Protein AF-A0A942DSB5-F1 (afdb_monomer_lite)

Structure (mmCIF, N/CA/C/O backbone):
data_AF-A0A942DSB5-F1
#
_entry.id   AF-A0A942DSB5-F1
#
loop_
_atom_site.group_PDB
_atom_site.id
_atom_site.type_symbol
_atom_site.label_atom_id
_atom_site.label_alt_id
_atom_site.label_comp_id
_atom_site.label_asym_id
_atom_site.label_entity_id
_atom_site.label_seq_id
_atom_site.pdbx_PDB_ins_code
_atom_site.Cartn_x
_atom_site.Cartn_y
_atom_site.Cartn_z
_atom_site.occupancy
_atom_site.B_iso_or_equiv
_atom_site.auth_seq_id
_atom_site.auth_comp_id
_atom_site.auth_asym_id
_atom_site.auth_atom_id
_atom_site.pdbx_PDB_model_num
ATOM 1 N N . MET A 1 1 ? -64.934 22.626 21.346 1.00 33.94 1 MET A N 1
ATOM 2 C CA . MET A 1 1 ? -64.510 21.239 21.646 1.00 33.94 1 MET A CA 1
ATOM 3 C C . MET A 1 1 ? -63.264 20.928 20.817 1.00 33.94 1 MET A C 1
ATOM 5 O O . MET A 1 1 ? -63.340 21.169 19.627 1.00 33.94 1 MET A O 1
ATOM 9 N N . LYS A 1 2 ? -62.172 20.491 21.482 1.00 41.03 2 LYS A N 1
ATOM 10 C CA . LYS A 1 2 ? -61.072 19.556 21.094 1.00 41.03 2 LYS A CA 1
ATOM 11 C C . LYS A 1 2 ? -60.679 19.498 19.590 1.00 41.03 2 LYS A C 1
ATOM 13 O O . LYS A 1 2 ? -61.544 19.283 18.761 1.00 41.03 2 LYS A O 1
ATOM 18 N N . ILE A 1 3 ? -59.410 19.583 19.166 1.00 44.28 3 ILE A N 1
ATOM 19 C CA . ILE A 1 3 ? -58.252 18.736 19.535 1.00 44.28 3 ILE A CA 1
ATOM 20 C C . ILE A 1 3 ? -56.913 19.477 19.271 1.00 44.28 3 ILE A C 1
ATOM 22 O O . ILE A 1 3 ? -56.771 20.194 18.285 1.00 44.28 3 ILE A O 1
ATOM 26 N N . LEU A 1 4 ? -55.956 19.266 20.185 1.00 46.81 4 LEU A N 1
ATOM 27 C CA . LEU A 1 4 ? -54.524 19.605 20.150 1.00 46.81 4 LEU A CA 1
ATOM 28 C C . LEU A 1 4 ? -53.689 18.641 19.278 1.00 46.81 4 LEU A C 1
ATOM 30 O O . LEU A 1 4 ? -54.092 17.504 19.073 1.00 46.81 4 LEU A O 1
ATOM 34 N N . ALA A 1 5 ? -52.442 19.056 19.013 1.00 43.06 5 ALA A N 1
ATOM 35 C CA . ALA A 1 5 ? -51.278 18.266 18.569 1.00 43.06 5 ALA A CA 1
ATOM 36 C C . ALA A 1 5 ? -51.241 17.975 17.056 1.00 43.06 5 ALA A C 1
ATOM 38 O O . ALA A 1 5 ? -52.188 17.466 16.482 1.00 43.06 5 ALA A O 1
ATOM 39 N N . GLY A 1 6 ? -50.198 18.325 16.305 1.00 47.25 6 GLY A N 1
ATOM 40 C CA . GLY A 1 6 ? -48.782 18.333 16.651 1.00 47.25 6 GLY A CA 1
ATOM 41 C C . GLY A 1 6 ? -48.146 17.115 15.995 1.00 47.25 6 GLY A C 1
ATOM 42 O O . GLY A 1 6 ? -48.293 16.018 16.512 1.00 47.25 6 GLY A O 1
ATOM 43 N N . VAL A 1 7 ? -47.442 17.302 14.876 1.00 49.34 7 VAL A N 1
ATOM 44 C CA . VAL A 1 7 ? -46.466 16.322 14.385 1.00 49.34 7 VAL A CA 1
ATOM 45 C C . VAL A 1 7 ? -45.250 17.075 13.861 1.00 49.34 7 VAL A C 1
ATOM 47 O O . VAL A 1 7 ? -45.253 17.672 12.788 1.00 49.34 7 VAL A O 1
ATOM 50 N N . PHE A 1 8 ? -44.219 17.041 14.701 1.00 48.16 8 PHE A N 1
ATOM 51 C CA . PHE A 1 8 ? -42.807 17.162 14.372 1.00 48.16 8 PHE A CA 1
ATOM 52 C C . PHE A 1 8 ? -42.503 16.335 13.113 1.00 48.16 8 PHE A C 1
ATOM 54 O O . PHE A 1 8 ? -42.403 15.110 13.185 1.00 48.16 8 PHE A O 1
ATOM 61 N N . SER A 1 9 ? -42.346 16.977 11.956 1.00 42.53 9 SER A N 1
ATOM 62 C CA . SER A 1 9 ? -41.729 16.303 10.816 1.00 42.53 9 SER A CA 1
ATOM 63 C C . SER A 1 9 ? -40.224 16.403 11.003 1.00 42.53 9 SER A C 1
ATOM 65 O O . SER A 1 9 ? -39.596 17.409 10.677 1.00 42.53 9 SER A O 1
ATOM 67 N N . VAL A 1 10 ? -39.687 15.360 11.632 1.00 48.75 10 VAL A N 1
ATOM 68 C CA . VAL A 1 10 ? -38.265 15.072 11.791 1.00 48.75 10 VAL A CA 1
ATOM 69 C C . VAL A 1 10 ? -37.595 15.254 10.432 1.00 48.75 10 VAL A C 1
ATOM 71 O O . VAL A 1 10 ? -37.769 14.441 9.525 1.00 48.75 10 VAL A O 1
ATOM 74 N N . PHE A 1 11 ? -36.850 16.348 10.279 1.00 42.81 11 PHE A N 1
ATOM 75 C CA . PHE A 1 11 ? -35.910 16.499 9.181 1.00 42.81 11 PHE A CA 1
ATOM 76 C C . PHE A 1 11 ? -34.822 15.450 9.426 1.00 42.81 11 PHE A C 1
ATOM 78 O O . PHE A 1 11 ? -33.925 15.635 10.249 1.00 42.81 11 PHE A O 1
ATOM 85 N N . LEU A 1 12 ? -34.981 14.295 8.779 1.00 42.28 12 LEU A N 1
ATOM 86 C CA . LEU A 1 12 ? -33.967 13.261 8.648 1.00 42.28 12 LEU A CA 1
ATOM 87 C C . LEU A 1 12 ? -32.761 13.905 7.961 1.00 42.28 12 LEU A C 1
ATOM 89 O O . LEU A 1 12 ? -32.670 13.950 6.735 1.00 42.28 12 LEU A O 1
ATOM 93 N N . LEU A 1 13 ? -31.845 14.441 8.767 1.00 38.72 13 LEU A N 1
ATOM 94 C CA . LEU A 1 13 ? -30.475 14.686 8.354 1.00 38.72 13 LEU A CA 1
ATOM 95 C C . LEU A 1 13 ? -29.921 13.323 7.952 1.00 38.72 13 LEU A C 1
ATOM 97 O O . LEU A 1 13 ? -29.523 12.523 8.797 1.00 38.72 13 LEU A O 1
ATOM 101 N N . GLY A 1 14 ? -29.968 13.046 6.651 1.00 35.06 14 GLY A N 1
ATOM 102 C CA . GLY A 1 14 ? -29.214 11.977 6.032 1.00 35.06 14 GLY A CA 1
ATOM 103 C C . GLY A 1 14 ? -27.746 12.229 6.330 1.00 35.06 14 GLY A C 1
ATOM 104 O O . GLY A 1 14 ? -27.074 12.976 5.623 1.00 35.06 14 GLY A O 1
ATOM 105 N N . ILE A 1 15 ? -27.261 11.636 7.418 1.00 41.50 15 ILE A N 1
ATOM 106 C CA . ILE A 1 15 ? -25.840 11.481 7.659 1.00 41.50 15 ILE A CA 1
ATOM 107 C C . ILE A 1 15 ? -25.402 10.521 6.564 1.00 41.50 15 ILE A C 1
ATOM 109 O O . ILE A 1 15 ? -25.585 9.311 6.670 1.00 41.50 15 ILE A O 1
ATOM 113 N N . SER A 1 16 ? -24.890 11.068 5.467 1.00 36.72 16 SER A N 1
ATOM 114 C CA . SER A 1 16 ? -24.103 10.312 4.507 1.00 36.72 16 SER A CA 1
ATOM 115 C C . SER A 1 16 ? -22.908 9.769 5.281 1.00 36.72 16 SER A C 1
ATOM 117 O O . SER A 1 16 ? -21.892 10.456 5.422 1.00 36.72 16 SER A O 1
ATOM 119 N N . VAL A 1 17 ? -23.066 8.578 5.866 1.00 46.59 17 VAL A N 1
ATOM 120 C CA . VAL A 1 17 ? -22.002 7.837 6.536 1.00 46.59 17 VAL A CA 1
ATOM 121 C C . VAL A 1 17 ? -20.968 7.551 5.458 1.00 46.59 17 VAL A C 1
ATOM 123 O O . VAL A 1 17 ? -21.074 6.598 4.691 1.00 46.59 17 VAL A O 1
ATOM 126 N N . HIS A 1 18 ? -19.995 8.448 5.327 1.00 57.44 18 HIS A N 1
ATOM 127 C CA . HIS A 1 18 ? -18.823 8.196 4.517 1.00 57.44 18 HIS A CA 1
ATOM 128 C C . HIS A 1 18 ? -18.097 7.048 5.204 1.00 57.44 18 HIS A C 1
ATOM 130 O O . HIS A 1 18 ? -17.607 7.231 6.318 1.00 57.44 18 HIS A O 1
ATOM 136 N N . ALA A 1 19 ? -18.064 5.876 4.561 1.00 66.38 19 ALA A N 1
ATOM 137 C CA . ALA A 1 19 ? -17.335 4.723 5.073 1.00 66.38 19 ALA A CA 1
ATOM 138 C C . ALA A 1 19 ? -15.931 5.163 5.527 1.00 66.38 19 ALA A C 1
ATOM 140 O O . ALA A 1 19 ? -15.197 5.855 4.798 1.00 66.38 19 ALA A O 1
ATOM 141 N N . ALA A 1 20 ? -15.566 4.792 6.752 1.00 79.56 20 ALA A N 1
ATOM 142 C CA . ALA A 1 20 ? -14.280 5.140 7.326 1.00 79.56 20 ALA A CA 1
ATOM 143 C C . ALA A 1 20 ? -13.151 4.496 6.513 1.00 79.56 20 ALA A C 1
ATOM 145 O O . ALA A 1 20 ? -12.088 5.092 6.352 1.00 79.56 20 ALA A O 1
ATOM 146 N N . VAL A 1 21 ? -13.392 3.335 5.901 1.00 88.06 21 VAL A N 1
ATOM 147 C CA . VAL A 1 21 ? -12.408 2.674 5.034 1.00 88.06 21 VAL A CA 1
ATOM 148 C C . VAL A 1 21 ? -12.518 3.156 3.577 1.00 88.06 21 VAL A C 1
ATOM 150 O O . VAL A 1 21 ? -13.465 2.797 2.874 1.00 88.06 21 VAL A O 1
ATOM 153 N N . PRO A 1 22 ? -11.542 3.925 3.049 1.00 91.25 22 PRO A N 1
ATOM 154 C CA . PRO A 1 22 ? -11.586 4.421 1.677 1.00 91.25 22 PRO A CA 1
ATOM 155 C C . PRO A 1 22 ? -11.022 3.381 0.697 1.00 91.25 22 PRO A C 1
ATOM 157 O O . PRO A 1 22 ? -9.947 3.569 0.129 1.00 91.25 22 PRO A O 1
ATOM 160 N N . TYR A 1 23 ? -11.736 2.272 0.477 1.00 90.69 23 TYR A N 1
ATOM 161 C CA . TYR A 1 23 ? -11.232 1.136 -0.315 1.00 90.69 23 TYR A CA 1
ATOM 162 C C . TYR A 1 23 ? -10.713 1.507 -1.713 1.00 90.69 23 TYR A C 1
ATOM 164 O O . TYR A 1 23 ? -9.718 0.935 -2.152 1.00 90.69 23 TYR A O 1
ATOM 172 N N . GLY A 1 24 ? -11.338 2.472 -2.395 1.00 91.50 24 GLY A N 1
ATOM 173 C CA . GLY A 1 24 ? -10.859 2.959 -3.694 1.00 91.50 24 GLY A CA 1
ATOM 174 C C . GLY A 1 24 ? -9.490 3.645 -3.609 1.00 91.50 24 GLY A C 1
ATOM 175 O O . GLY A 1 24 ? -8.611 3.368 -4.421 1.00 91.50 24 GLY A O 1
ATOM 176 N N . GLN A 1 25 ? -9.277 4.478 -2.585 1.00 92.94 25 GLN A N 1
ATOM 177 C CA . GLN A 1 25 ? -7.994 5.146 -2.339 1.00 92.94 25 GLN A CA 1
ATOM 178 C C . GLN A 1 25 ? -6.918 4.138 -1.918 1.00 92.94 25 GLN A C 1
ATOM 180 O O . GLN A 1 25 ? -5.810 4.181 -2.449 1.00 92.94 25 GLN A O 1
ATOM 185 N N . LEU A 1 26 ? -7.255 3.194 -1.029 1.00 93.50 26 LEU A N 1
ATOM 186 C CA . LEU A 1 26 ? -6.345 2.116 -0.622 1.00 93.50 26 LEU A CA 1
ATOM 187 C C . LEU A 1 26 ? -5.912 1.274 -1.828 1.00 93.50 26 LEU A C 1
ATOM 189 O O . LEU A 1 26 ? -4.742 0.931 -1.963 1.00 93.50 26 LEU A O 1
ATOM 193 N N . GLU A 1 27 ? -6.838 0.966 -2.737 1.00 92.88 27 GLU A N 1
ATOM 194 C CA . GLU A 1 27 ? -6.530 0.222 -3.956 1.00 92.88 27 GLU A CA 1
ATOM 195 C C . GLU A 1 27 ? -5.654 1.018 -4.934 1.00 92.88 27 GLU A C 1
ATOM 197 O O . GLU A 1 27 ? -4.746 0.444 -5.539 1.00 92.88 27 GLU A O 1
ATOM 202 N N . GLY A 1 28 ? -5.897 2.323 -5.077 1.00 93.25 28 GLY A N 1
ATOM 203 C CA . GLY A 1 28 ? -5.058 3.215 -5.880 1.00 93.25 28 GLY A CA 1
ATOM 204 C C . GLY A 1 28 ? -3.622 3.274 -5.358 1.00 93.25 28 GLY A C 1
ATOM 205 O O . GLY A 1 28 ? -2.684 3.005 -6.109 1.00 93.25 28 GLY A O 1
ATOM 206 N N . LEU A 1 29 ? -3.459 3.514 -4.054 1.00 94.88 29 LEU A N 1
ATOM 207 C CA . LEU A 1 29 ? -2.153 3.523 -3.389 1.00 94.88 29 LEU A CA 1
ATOM 208 C C . LEU A 1 29 ? -1.473 2.152 -3.462 1.00 94.88 29 LEU A C 1
ATOM 210 O O . LEU A 1 29 ? -0.277 2.081 -3.707 1.00 94.88 29 LEU A O 1
ATOM 214 N N . ARG A 1 30 ? -2.224 1.046 -3.344 1.00 95.12 30 ARG A N 1
ATOM 215 C CA . ARG A 1 30 ? -1.669 -0.312 -3.485 1.00 95.12 30 ARG A CA 1
ATOM 216 C C . ARG A 1 30 ? -1.044 -0.506 -4.862 1.00 95.12 30 ARG A C 1
ATOM 218 O O . ARG A 1 30 ? 0.051 -1.055 -4.963 1.00 95.12 30 ARG A O 1
ATOM 225 N N . ARG A 1 31 ? -1.736 -0.079 -5.923 1.00 95.62 31 ARG A N 1
ATOM 226 C CA . ARG A 1 31 ? -1.212 -0.146 -7.296 1.00 95.62 31 ARG A CA 1
ATOM 227 C C . ARG A 1 31 ? 0.045 0.703 -7.431 1.00 95.62 31 ARG A C 1
ATOM 229 O O . ARG A 1 31 ? 1.027 0.199 -7.962 1.00 95.62 31 ARG A O 1
ATOM 236 N N . GLN A 1 32 ? 0.042 1.925 -6.897 1.00 95.12 32 GLN A N 1
ATOM 237 C CA . GLN A 1 32 ? 1.235 2.776 -6.866 1.00 95.12 32 GLN A CA 1
ATOM 238 C C . GLN A 1 32 ? 2.397 2.087 -6.142 1.00 95.12 32 GLN A C 1
ATOM 240 O O . GLN A 1 32 ? 3.470 1.974 -6.724 1.00 95.12 32 GLN A O 1
ATOM 245 N N . SER A 1 33 ? 2.178 1.516 -4.951 1.00 95.06 33 SER A N 1
ATOM 246 C CA . SER A 1 33 ? 3.210 0.762 -4.229 1.00 95.06 33 SER A CA 1
ATOM 247 C C . SER A 1 33 ? 3.777 -0.388 -5.055 1.00 95.06 33 SER A C 1
ATOM 249 O O . SER A 1 33 ? 4.991 -0.544 -5.112 1.00 95.06 33 SER A O 1
ATOM 251 N N . VAL A 1 34 ? 2.920 -1.181 -5.709 1.00 95.62 34 VAL A N 1
ATOM 252 C CA . VAL A 1 34 ? 3.365 -2.313 -6.536 1.00 95.62 34 VAL A CA 1
ATOM 253 C C . VAL A 1 34 ? 4.240 -1.835 -7.687 1.00 95.62 34 VAL A C 1
ATOM 255 O O . VAL A 1 34 ? 5.355 -2.327 -7.836 1.00 95.62 34 VAL A O 1
ATOM 258 N N . VAL A 1 35 ? 3.762 -0.884 -8.494 1.00 95.25 35 VAL A N 1
ATOM 259 C CA . VAL A 1 35 ? 4.506 -0.477 -9.693 1.00 95.25 35 VAL A CA 1
ATOM 260 C C . VAL A 1 35 ? 5.787 0.276 -9.319 1.00 95.25 35 VAL A C 1
ATOM 262 O O . VAL A 1 35 ? 6.830 0.008 -9.910 1.00 95.25 35 VAL A O 1
ATOM 265 N N . THR A 1 36 ? 5.754 1.131 -8.291 1.00 94.88 36 THR A N 1
ATOM 266 C CA . THR A 1 36 ? 6.949 1.813 -7.767 1.00 94.88 36 THR A CA 1
ATOM 267 C C . THR A 1 36 ? 7.985 0.823 -7.249 1.00 94.88 36 THR A C 1
ATOM 269 O O . THR A 1 36 ? 9.158 0.944 -7.588 1.00 94.88 36 THR A O 1
ATOM 272 N N . ARG A 1 37 ? 7.576 -0.183 -6.466 1.00 94.62 37 ARG A N 1
ATOM 273 C CA . ARG A 1 37 ? 8.510 -1.192 -5.951 1.00 94.62 37 ARG A CA 1
ATOM 274 C C . ARG A 1 37 ? 9.148 -2.006 -7.062 1.00 94.62 37 ARG A C 1
ATOM 276 O O . ARG A 1 37 ? 10.358 -2.177 -7.043 1.00 94.62 37 ARG A O 1
ATOM 283 N N . VAL A 1 38 ? 8.386 -2.432 -8.073 1.00 94.81 38 VAL A N 1
ATOM 284 C CA . VAL A 1 38 ? 9.001 -3.121 -9.219 1.00 94.81 38 VAL A CA 1
ATOM 285 C C . VAL A 1 38 ? 9.939 -2.194 -9.989 1.00 94.81 38 VAL A C 1
ATOM 287 O O . VAL A 1 38 ? 11.011 -2.640 -10.377 1.00 94.81 38 VAL A O 1
ATOM 290 N N . ALA A 1 39 ? 9.596 -0.915 -10.160 1.00 93.75 39 ALA A N 1
ATOM 291 C CA . ALA A 1 39 ? 10.472 0.033 -10.845 1.00 93.75 39 ALA A CA 1
ATOM 292 C C . ALA A 1 39 ? 11.804 0.276 -10.115 1.00 93.75 39 ALA A C 1
ATOM 294 O O . ALA A 1 39 ? 12.831 0.426 -10.771 1.00 93.75 39 ALA A O 1
ATOM 295 N N . LEU A 1 40 ? 11.793 0.284 -8.780 1.00 92.44 40 LEU A N 1
ATOM 296 C CA . LEU A 1 40 ? 12.996 0.448 -7.958 1.00 92.44 40 LEU A CA 1
ATOM 297 C C . LEU A 1 40 ? 13.808 -0.850 -7.846 1.00 92.44 40 LEU A C 1
ATOM 299 O O . LEU A 1 40 ? 15.027 -0.827 -7.992 1.00 92.44 40 LEU A O 1
ATOM 303 N N . ASP A 1 41 ? 13.140 -1.980 -7.607 1.00 92.19 41 ASP A N 1
ATOM 304 C CA . ASP A 1 41 ? 13.800 -3.258 -7.323 1.00 92.19 41 ASP A CA 1
ATOM 305 C C . ASP A 1 41 ? 14.202 -4.007 -8.611 1.00 92.19 41 ASP A C 1
ATOM 307 O O . ASP A 1 41 ? 15.109 -4.835 -8.593 1.00 92.19 41 ASP A O 1
ATOM 311 N N . ASN A 1 42 ? 13.507 -3.760 -9.731 1.00 91.00 42 ASN A N 1
ATOM 312 C CA . ASN A 1 42 ? 13.703 -4.431 -11.023 1.00 91.00 42 ASN A CA 1
ATOM 313 C C . ASN A 1 42 ? 13.482 -3.466 -12.217 1.00 91.00 42 ASN A C 1
ATOM 315 O O . ASN A 1 42 ? 12.574 -3.688 -13.024 1.00 91.00 42 ASN A O 1
ATOM 319 N N . PRO A 1 43 ? 14.307 -2.415 -12.386 1.00 88.88 43 PRO A N 1
ATOM 320 C CA . PRO A 1 43 ? 14.116 -1.405 -13.438 1.00 88.88 43 PRO A CA 1
ATOM 321 C C . PRO A 1 43 ? 14.161 -1.965 -14.872 1.00 88.88 43 PRO A C 1
ATOM 323 O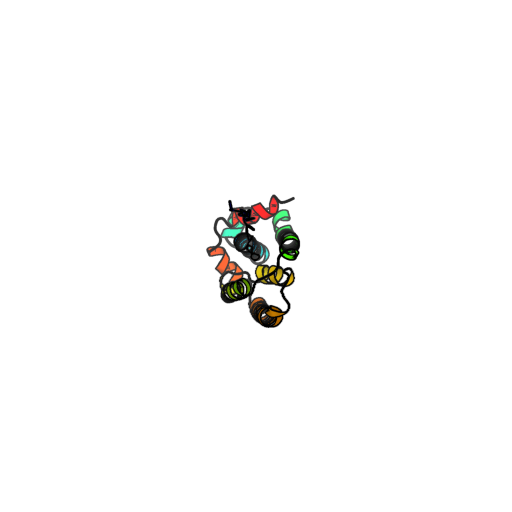 O . PRO A 1 43 ? 13.563 -1.394 -15.781 1.00 88.88 43 PRO A O 1
ATOM 326 N N . GLU A 1 44 ? 14.820 -3.110 -15.079 1.00 89.75 44 GLU A N 1
ATOM 327 C CA . GLU A 1 44 ? 14.899 -3.795 -16.378 1.00 89.75 44 GLU A CA 1
ATOM 328 C C . GLU A 1 44 ? 13.676 -4.673 -16.703 1.00 89.75 44 GLU A C 1
ATOM 330 O O . GLU A 1 44 ? 13.630 -5.294 -17.768 1.00 89.75 44 GLU A O 1
ATOM 335 N N . ASP A 1 45 ? 12.680 -4.756 -15.813 1.00 93.19 45 ASP A N 1
ATOM 336 C CA . ASP A 1 45 ? 11.427 -5.452 -16.113 1.00 93.19 45 ASP A CA 1
ATOM 337 C C . ASP A 1 45 ? 10.782 -4.856 -17.375 1.00 93.19 45 ASP A C 1
ATOM 339 O O . ASP A 1 45 ? 10.607 -3.643 -17.480 1.00 93.19 45 ASP A O 1
ATOM 343 N N . ALA A 1 46 ? 10.424 -5.702 -18.346 1.00 92.56 46 ALA A N 1
ATOM 344 C CA . ALA A 1 46 ? 9.972 -5.256 -19.665 1.00 92.56 46 ALA A CA 1
ATOM 345 C C . ALA A 1 46 ? 8.765 -4.303 -19.596 1.00 92.56 46 ALA A C 1
ATOM 347 O O . ALA A 1 46 ? 8.678 -3.354 -20.379 1.00 92.56 46 ALA A O 1
ATOM 348 N N . MET A 1 47 ? 7.858 -4.523 -18.639 1.00 92.56 47 MET A N 1
ATOM 349 C CA . MET A 1 47 ? 6.683 -3.680 -18.453 1.00 92.56 47 MET A CA 1
ATOM 350 C C . MET A 1 47 ? 7.074 -2.301 -17.913 1.00 92.56 47 MET A C 1
ATOM 352 O O . MET A 1 47 ? 6.581 -1.296 -18.419 1.00 92.56 47 MET A O 1
ATOM 356 N N . ILE A 1 48 ? 8.006 -2.234 -16.958 1.00 93.62 48 ILE A N 1
ATOM 357 C CA . ILE A 1 48 ? 8.529 -0.970 -16.414 1.00 93.62 48 ILE A CA 1
ATOM 358 C C . ILE A 1 48 ? 9.373 -0.230 -17.452 1.00 93.62 48 ILE A C 1
ATOM 360 O O . ILE A 1 48 ? 9.166 0.960 -17.686 1.00 93.62 48 ILE A O 1
ATOM 364 N N . LYS A 1 49 ? 10.285 -0.937 -18.121 1.00 91.50 49 LYS A N 1
ATOM 365 C CA . LYS A 1 49 ? 11.169 -0.376 -19.145 1.00 91.50 49 LYS A CA 1
ATOM 366 C C . LYS A 1 49 ? 10.377 0.258 -20.288 1.00 91.50 49 LYS A C 1
ATOM 368 O O . LYS A 1 49 ? 10.737 1.333 -20.764 1.00 91.50 49 LYS A O 1
ATOM 373 N N . SER A 1 50 ? 9.246 -0.348 -20.668 1.00 92.50 50 SER A N 1
ATOM 374 C CA . SER A 1 50 ? 8.335 0.204 -21.681 1.00 92.50 50 SER A CA 1
ATOM 375 C C . SER A 1 50 ? 7.710 1.553 -21.296 1.00 92.50 50 SER A C 1
ATOM 377 O O . SER A 1 50 ? 7.271 2.298 -22.171 1.00 92.50 50 SER A O 1
ATOM 379 N N . CYS A 1 51 ? 7.703 1.911 -20.007 1.00 91.75 51 CYS A N 1
ATOM 380 C CA . CYS A 1 51 ? 7.164 3.184 -19.540 1.00 91.75 51 CYS A CA 1
ATOM 381 C C . CYS A 1 51 ? 8.071 4.383 -19.852 1.00 91.75 51 CYS A C 1
ATOM 383 O O . CYS A 1 51 ? 7.594 5.519 -19.763 1.00 91.75 51 CYS A O 1
ATOM 385 N N . GLY A 1 52 ? 9.339 4.148 -20.222 1.00 89.12 52 GLY A N 1
ATOM 386 C CA . GLY A 1 52 ? 10.272 5.192 -20.656 1.00 89.12 52 GLY A CA 1
ATOM 387 C C . GLY A 1 52 ? 10.530 6.264 -19.597 1.00 89.12 52 GLY A C 1
ATOM 388 O O . GLY A 1 52 ? 10.622 7.445 -19.933 1.00 89.12 52 GLY A O 1
ATOM 389 N N . LEU A 1 53 ? 10.578 5.876 -18.318 1.00 85.50 53 LEU A N 1
ATOM 390 C CA . LEU A 1 53 ? 10.843 6.812 -17.228 1.00 85.50 53 LEU A CA 1
ATOM 391 C C . LEU A 1 53 ? 12.263 7.365 -17.326 1.00 85.50 53 LEU A C 1
ATOM 393 O O . LEU A 1 53 ? 13.214 6.638 -17.613 1.00 85.50 53 LEU A O 1
ATOM 397 N N . LYS A 1 54 ? 12.407 8.660 -17.050 1.00 85.81 54 LYS A N 1
ATOM 398 C CA . LYS A 1 54 ? 13.723 9.283 -16.963 1.00 85.81 54 LYS A CA 1
ATOM 399 C C . LYS A 1 54 ? 14.443 8.847 -15.668 1.00 85.81 54 LYS A C 1
ATOM 401 O O . LYS A 1 54 ? 13.774 8.496 -14.686 1.00 85.81 54 LYS A O 1
ATOM 406 N N . PRO A 1 55 ? 15.789 8.858 -15.634 1.00 84.12 55 PRO A N 1
ATOM 407 C CA . PRO A 1 55 ? 16.549 8.448 -14.449 1.00 84.12 55 PRO A CA 1
ATOM 408 C C . PRO A 1 55 ? 16.239 9.268 -13.188 1.00 84.12 55 PRO A C 1
ATOM 410 O O . PRO A 1 55 ? 16.106 8.703 -12.105 1.00 84.12 55 PRO A O 1
ATOM 413 N N . ASP A 1 56 ? 16.068 10.581 -13.334 1.00 83.56 56 ASP A N 1
ATOM 414 C CA . ASP A 1 56 ? 15.682 11.510 -12.265 1.00 83.56 56 ASP A CA 1
ATOM 415 C C . ASP A 1 56 ? 14.299 11.180 -11.691 1.00 83.56 56 ASP A C 1
ATOM 417 O O . ASP A 1 56 ? 14.142 11.085 -10.474 1.00 83.56 56 ASP A O 1
ATOM 421 N N . VAL A 1 57 ? 13.319 10.894 -12.555 1.00 84.31 57 VAL A N 1
ATOM 422 C CA . VAL A 1 57 ? 11.977 10.463 -12.128 1.00 84.31 57 VAL A CA 1
ATOM 423 C C . VAL A 1 57 ? 12.057 9.156 -11.342 1.00 84.31 57 VAL A C 1
ATOM 425 O O . VAL A 1 57 ? 11.467 9.045 -10.269 1.00 84.31 57 VAL A O 1
ATOM 428 N N . THR A 1 58 ? 12.827 8.184 -11.842 1.00 85.62 58 THR A N 1
ATOM 429 C CA . THR A 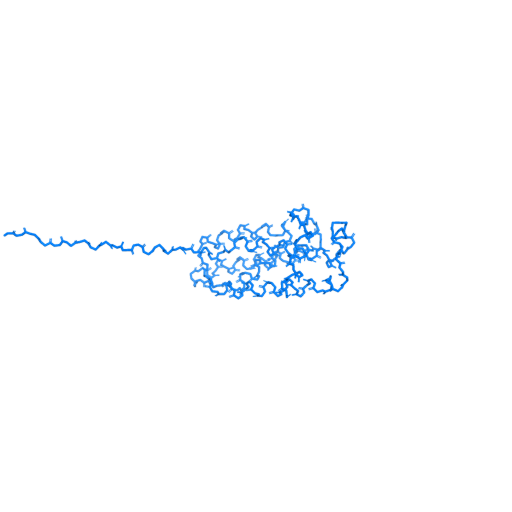1 58 ? 12.992 6.866 -11.207 1.00 85.62 58 THR A CA 1
ATOM 430 C C . THR A 1 58 ? 13.587 6.988 -9.803 1.00 85.62 58 THR A C 1
ATOM 432 O O . THR A 1 58 ? 13.082 6.365 -8.868 1.00 85.62 58 THR A O 1
ATOM 435 N N . ALA A 1 59 ? 14.594 7.851 -9.628 1.00 86.62 59 ALA A N 1
ATOM 436 C CA . ALA A 1 59 ? 15.218 8.116 -8.332 1.00 86.62 59 ALA A CA 1
ATOM 437 C C . ALA A 1 59 ? 14.248 8.731 -7.302 1.00 86.62 59 ALA A C 1
ATOM 439 O O . ALA A 1 59 ? 14.428 8.545 -6.099 1.00 86.62 59 ALA A O 1
ATOM 440 N N . MET A 1 60 ? 13.201 9.429 -7.757 1.00 90.12 60 MET A N 1
ATOM 441 C CA . MET A 1 60 ? 12.210 10.083 -6.894 1.00 90.12 60 MET A CA 1
ATOM 442 C C . MET A 1 60 ? 10.949 9.248 -6.632 1.00 90.12 60 MET A C 1
ATOM 444 O O . MET A 1 60 ? 10.123 9.644 -5.811 1.00 90.12 60 MET A O 1
ATOM 448 N N . LEU A 1 61 ? 10.756 8.099 -7.290 1.00 91.31 61 LEU A N 1
ATOM 449 C CA . LEU A 1 61 ? 9.511 7.326 -7.150 1.00 91.31 61 LEU A CA 1
ATOM 450 C C . LEU A 1 61 ? 9.233 6.899 -5.702 1.00 91.31 61 LEU A C 1
ATOM 452 O O . LEU A 1 61 ? 8.080 6.909 -5.270 1.00 91.31 61 LEU A O 1
ATOM 456 N N . GLY A 1 62 ? 10.280 6.533 -4.955 1.00 92.06 62 GLY A N 1
ATOM 457 C CA . GLY A 1 62 ? 10.160 6.124 -3.555 1.00 92.06 62 GLY A CA 1
ATOM 458 C C . GLY A 1 62 ? 9.667 7.256 -2.654 1.00 92.06 62 GLY A C 1
ATOM 459 O O . GLY A 1 62 ? 8.718 7.061 -1.898 1.00 92.06 62 GLY A O 1
ATOM 460 N N . SER A 1 63 ? 10.252 8.452 -2.776 1.00 93.38 63 SER A N 1
ATOM 461 C CA . SER A 1 63 ? 9.828 9.615 -1.988 1.00 93.38 63 SER A CA 1
ATOM 462 C C . SER A 1 63 ? 8.436 10.097 -2.390 1.00 93.38 63 SER A C 1
ATOM 464 O O . SER A 1 63 ? 7.619 10.361 -1.516 1.00 93.38 63 SER A O 1
ATOM 466 N N . LYS A 1 64 ? 8.121 10.122 -3.692 1.00 92.31 64 LYS A N 1
ATOM 467 C CA . LYS A 1 64 ? 6.784 10.477 -4.200 1.00 92.31 64 LYS A CA 1
ATOM 468 C C . LYS A 1 64 ? 5.697 9.526 -3.683 1.00 92.31 64 LYS A C 1
ATOM 470 O O . LYS A 1 64 ? 4.605 9.969 -3.332 1.00 92.31 64 LYS A O 1
ATOM 475 N N . LEU A 1 65 ? 5.991 8.224 -3.602 1.00 93.94 65 LEU A N 1
ATOM 476 C CA . LEU A 1 65 ? 5.079 7.249 -3.001 1.00 93.94 65 LEU A CA 1
ATOM 477 C C . LEU A 1 65 ? 4.871 7.512 -1.504 1.00 93.94 65 LEU A C 1
ATOM 479 O O . LEU A 1 65 ? 3.729 7.474 -1.050 1.00 93.94 65 LEU A O 1
ATOM 483 N N . GLU A 1 66 ? 5.941 7.781 -0.750 1.00 93.69 66 GLU A N 1
ATOM 484 C CA . GLU A 1 66 ? 5.823 8.070 0.685 1.00 93.69 66 GLU A CA 1
ATOM 485 C C . GLU A 1 66 ? 5.011 9.347 0.932 1.00 93.69 66 GLU A C 1
ATOM 487 O O . GLU A 1 66 ? 4.084 9.324 1.736 1.00 93.69 66 GLU A O 1
ATOM 492 N N . SER A 1 67 ? 5.247 10.416 0.162 1.00 93.19 67 SER A N 1
ATOM 493 C CA . SER A 1 67 ? 4.446 11.645 0.241 1.00 93.19 67 SER A CA 1
ATOM 494 C C . SER A 1 67 ? 2.960 11.384 -0.022 1.00 93.19 67 SER A C 1
ATOM 496 O O . SER A 1 67 ? 2.110 11.843 0.737 1.00 93.19 67 SER A O 1
ATOM 498 N N . ALA A 1 68 ? 2.622 10.573 -1.031 1.00 92.50 68 ALA A N 1
ATOM 499 C CA . ALA A 1 68 ? 1.231 10.206 -1.301 1.00 92.50 68 ALA A CA 1
ATOM 500 C C . ALA A 1 68 ? 0.597 9.380 -0.161 1.00 92.50 68 ALA A C 1
ATOM 502 O O . ALA A 1 68 ? -0.604 9.506 0.103 1.00 92.50 68 ALA A O 1
ATOM 503 N N . LEU A 1 69 ? 1.381 8.528 0.511 1.00 94.50 69 LEU A N 1
ATOM 504 C CA . LEU A 1 69 ? 0.939 7.770 1.684 1.00 94.50 69 LEU A CA 1
ATOM 505 C C . LEU A 1 69 ? 0.740 8.676 2.905 1.00 94.50 69 LEU A C 1
ATOM 507 O O . LEU A 1 69 ? -0.237 8.488 3.631 1.00 94.50 69 LEU A O 1
ATOM 511 N N . ASP A 1 70 ? 1.619 9.653 3.120 1.00 94.81 70 ASP A N 1
ATOM 512 C CA . ASP A 1 70 ? 1.517 10.642 4.199 1.00 94.81 70 ASP A CA 1
ATOM 513 C C . ASP A 1 70 ? 0.306 11.562 4.020 1.00 94.81 70 ASP A C 1
ATOM 515 O O . ASP A 1 70 ? -0.495 11.728 4.942 1.00 94.81 70 ASP A O 1
ATOM 519 N N . GLU A 1 71 ? 0.094 12.088 2.814 1.00 93.69 71 GLU A N 1
ATOM 520 C CA . GLU A 1 71 ? -1.090 12.891 2.490 1.00 93.69 71 GLU A CA 1
ATOM 521 C C . GLU A 1 71 ? -2.391 12.120 2.743 1.00 93.69 71 GLU A C 1
ATOM 523 O O . GLU A 1 71 ? -3.365 12.660 3.279 1.00 93.69 71 GLU A O 1
ATOM 528 N N . ALA A 1 72 ? -2.418 10.837 2.372 1.00 94.06 72 ALA A N 1
ATOM 529 C CA . ALA A 1 72 ? -3.568 9.981 2.623 1.00 94.06 72 ALA A CA 1
ATOM 530 C C . ALA A 1 72 ? -3.743 9.695 4.124 1.00 94.06 72 ALA A C 1
ATOM 532 O O . ALA A 1 72 ? -4.867 9.761 4.631 1.00 94.06 72 ALA A O 1
ATOM 533 N N . ALA A 1 73 ? -2.649 9.458 4.853 1.00 94.56 73 ALA A N 1
ATOM 534 C CA . ALA A 1 73 ? -2.652 9.263 6.301 1.00 94.56 73 ALA A CA 1
ATOM 535 C C . ALA A 1 73 ? -3.279 10.451 7.046 1.00 94.56 73 ALA A C 1
ATOM 537 O O . ALA A 1 73 ? -4.126 10.244 7.920 1.00 94.56 73 ALA A O 1
ATOM 538 N N . GLU A 1 74 ? -2.966 11.690 6.654 1.00 94.94 74 GLU A N 1
ATOM 539 C CA . GLU A 1 74 ? -3.580 12.888 7.249 1.00 94.94 74 GLU A CA 1
ATOM 540 C C . GLU A 1 74 ? -5.104 12.938 7.059 1.00 94.94 74 GLU A C 1
ATOM 542 O O . GLU A 1 74 ? -5.848 13.403 7.931 1.00 94.94 74 GLU A O 1
ATOM 547 N N . GLN A 1 75 ? -5.608 12.410 5.941 1.00 92.44 75 GLN A N 1
ATOM 548 C CA . GLN A 1 75 ? -7.049 12.281 5.716 1.00 92.44 75 GLN A CA 1
ATOM 549 C C . GLN A 1 75 ? -7.655 11.159 6.570 1.00 92.44 75 GLN A C 1
ATOM 551 O O . GLN A 1 75 ? -8.767 11.302 7.084 1.00 92.44 75 GLN A O 1
ATOM 556 N N . TRP A 1 76 ? -6.938 10.048 6.749 1.00 94.56 76 TRP A N 1
ATOM 557 C CA . TRP A 1 76 ? -7.406 8.883 7.508 1.00 94.56 76 TRP A CA 1
ATOM 558 C C . TRP A 1 76 ? -7.447 9.115 9.017 1.00 94.56 76 TRP A C 1
ATOM 560 O O . TRP A 1 76 ? -8.343 8.589 9.673 1.00 94.56 76 TRP A O 1
ATOM 570 N N . ARG A 1 77 ? -6.581 9.981 9.559 1.00 94.31 77 ARG A N 1
ATOM 571 C CA . ARG A 1 77 ? -6.604 10.406 10.977 1.00 94.31 77 ARG A CA 1
ATOM 572 C C . ARG A 1 77 ? -7.927 11.006 11.434 1.00 94.31 77 ARG A C 1
ATOM 574 O O . ARG A 1 77 ? -8.238 11.026 12.625 1.00 94.31 77 ARG A O 1
ATOM 581 N N . LYS A 1 78 ? -8.729 11.497 10.492 1.00 91.06 78 LYS A N 1
ATOM 582 C CA . LYS A 1 78 ? -10.054 12.071 10.758 1.00 91.06 78 LYS A CA 1
ATOM 583 C C . LYS A 1 78 ? -11.152 11.009 10.850 1.00 91.06 78 LYS A C 1
ATOM 585 O O . LYS A 1 78 ? -12.276 11.341 11.210 1.00 91.06 78 LYS A O 1
ATOM 590 N N . LYS A 1 79 ? -10.845 9.752 10.527 1.00 91.12 79 LYS A N 1
ATOM 591 C CA . LYS A 1 79 ? -11.808 8.656 10.428 1.00 91.12 79 LYS A CA 1
ATOM 592 C C . LYS A 1 79 ? -11.741 7.753 11.657 1.00 91.12 79 LYS A C 1
ATOM 594 O O . LYS A 1 79 ? -10.689 7.630 12.280 1.00 91.12 79 LYS A O 1
ATOM 599 N N . SER A 1 80 ? -12.866 7.130 11.995 1.00 92.31 80 SER A N 1
ATOM 600 C CA . SER A 1 80 ? -12.978 6.162 13.087 1.00 92.31 80 SER A CA 1
ATOM 601 C C . SER A 1 80 ? -13.576 4.875 12.553 1.00 92.31 80 SER A C 1
ATOM 603 O O . SER A 1 80 ? -14.606 4.935 11.889 1.00 92.31 80 SER A O 1
ATOM 605 N N . LEU A 1 81 ? -12.946 3.740 12.841 1.00 91.12 81 LEU A N 1
ATOM 606 C CA . LEU A 1 81 ? -13.450 2.440 12.405 1.00 91.12 81 LEU A CA 1
ATOM 607 C C . LEU A 1 81 ? -14.639 1.972 13.246 1.00 91.12 81 LEU A C 1
ATOM 609 O O . LEU A 1 81 ? -14.684 2.187 14.458 1.00 91.12 81 LEU A O 1
ATOM 613 N N . THR A 1 82 ? -15.561 1.282 12.585 1.00 89.62 82 THR A N 1
ATOM 614 C CA . THR A 1 82 ? -16.613 0.458 13.195 1.00 89.62 82 THR A CA 1
ATOM 615 C C . THR A 1 82 ? -16.191 -1.015 13.247 1.00 89.62 82 THR A C 1
ATOM 617 O O . THR A 1 82 ? -15.305 -1.439 12.500 1.00 89.62 82 THR A O 1
ATOM 620 N N . SER A 1 83 ? -16.842 -1.832 14.079 1.00 88.06 83 SER A N 1
ATOM 621 C CA . SER A 1 83 ? -16.549 -3.273 14.179 1.00 88.06 83 SER A CA 1
ATOM 622 C C . SER A 1 83 ? -16.734 -3.996 12.830 1.00 88.06 83 SER A C 1
ATOM 624 O O . SER A 1 83 ? -15.917 -4.833 12.446 1.00 88.06 83 SER A O 1
ATOM 626 N N . GLU A 1 84 ? -17.761 -3.632 12.049 1.00 89.25 84 GLU A N 1
ATOM 627 C CA . G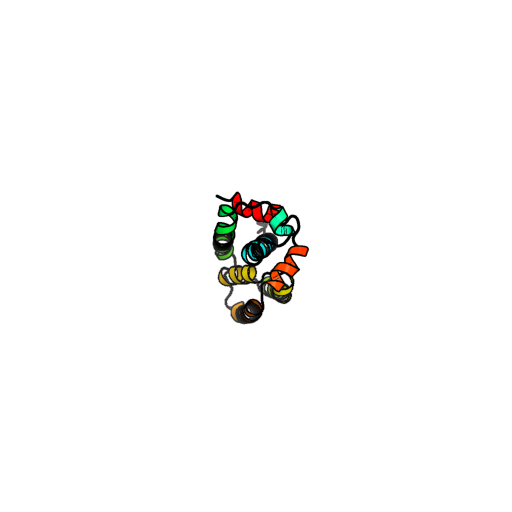LU A 1 84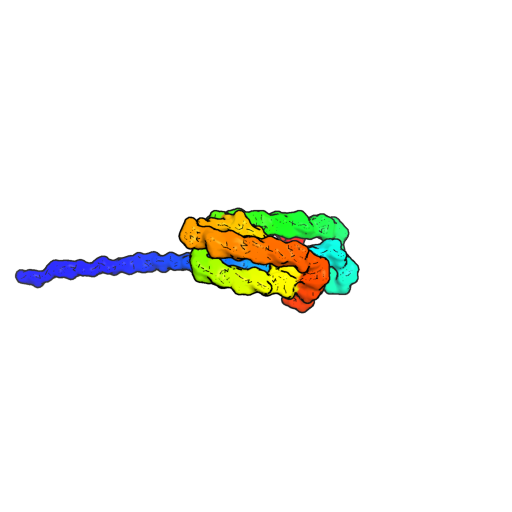 ? -18.005 -4.189 10.704 1.00 89.25 84 GLU A CA 1
ATOM 628 C C . GLU A 1 84 ? -16.859 -3.884 9.725 1.00 89.25 84 GLU A C 1
ATOM 630 O O . GLU A 1 84 ? -16.441 -4.731 8.922 1.00 89.25 84 GLU A O 1
ATOM 635 N N . GLU A 1 85 ? -16.305 -2.676 9.807 1.00 91.00 85 GLU A N 1
ATOM 636 C CA . GLU A 1 85 ? -15.167 -2.262 8.992 1.00 91.00 85 GLU A CA 1
ATOM 637 C C . GLU A 1 85 ? -13.881 -2.973 9.403 1.00 91.00 85 GLU A C 1
ATOM 639 O O . GLU A 1 85 ? -13.097 -3.356 8.534 1.00 91.00 85 GLU A O 1
ATOM 644 N N . ILE A 1 86 ? -13.684 -3.209 10.701 1.00 90.31 86 ILE A N 1
ATOM 645 C CA . ILE A 1 86 ? -12.546 -3.970 11.226 1.00 90.31 86 ILE A CA 1
ATOM 646 C C . ILE A 1 86 ? -12.588 -5.417 10.714 1.00 90.31 86 ILE A C 1
ATOM 648 O O . ILE A 1 86 ? -11.583 -5.928 10.207 1.00 90.31 86 ILE A O 1
ATOM 652 N N . ILE A 1 87 ? -13.761 -6.058 10.738 1.00 89.06 87 ILE A N 1
ATOM 653 C CA . ILE A 1 87 ? -13.963 -7.401 10.166 1.00 89.06 87 ILE A CA 1
ATOM 654 C C . ILE A 1 87 ? -13.662 -7.400 8.659 1.00 89.06 87 ILE A C 1
ATOM 656 O O . ILE A 1 87 ? -12.937 -8.267 8.158 1.00 89.06 87 ILE A O 1
ATOM 660 N N . SER A 1 88 ? -14.161 -6.399 7.934 1.00 88.94 88 SER A N 1
ATOM 661 C CA . SER A 1 88 ? -13.934 -6.270 6.491 1.00 88.94 88 SER A CA 1
ATOM 662 C C . SER A 1 88 ? -12.453 -6.047 6.147 1.00 88.94 88 SER A C 1
ATOM 664 O O . SER A 1 88 ? -11.931 -6.640 5.195 1.00 88.94 88 SER A O 1
ATOM 666 N N . LEU A 1 89 ? -11.738 -5.249 6.947 1.00 90.19 89 LEU A N 1
ATOM 667 C CA . LEU A 1 89 ? -10.297 -5.017 6.815 1.00 90.19 89 LEU A CA 1
ATOM 668 C C . LEU A 1 89 ? -9.494 -6.297 7.033 1.00 90.19 89 LEU A C 1
ATOM 670 O O . LEU A 1 89 ? -8.586 -6.575 6.248 1.00 90.19 89 LEU A O 1
ATOM 674 N N . LYS A 1 90 ? -9.858 -7.113 8.030 1.00 89.56 90 LYS A N 1
ATOM 675 C CA . LYS A 1 90 ? -9.211 -8.409 8.291 1.00 89.56 90 LYS A CA 1
ATOM 676 C C . LYS A 1 90 ? -9.217 -9.302 7.049 1.00 89.56 90 LYS A C 1
ATOM 678 O O . LYS A 1 90 ? -8.180 -9.861 6.686 1.00 89.56 90 LYS A O 1
ATOM 683 N N . ALA A 1 91 ? -10.348 -9.377 6.345 1.00 87.44 91 ALA A N 1
ATOM 684 C CA . ALA A 1 91 ? -1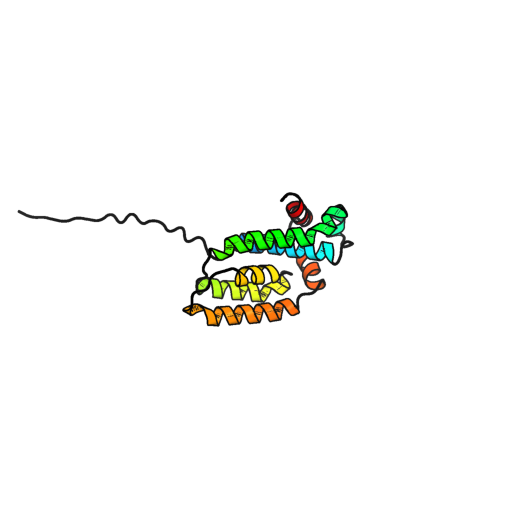0.453 -10.142 5.103 1.00 87.44 91 ALA A CA 1
ATOM 685 C C . ALA A 1 91 ? -9.518 -9.597 4.005 1.00 87.44 91 ALA A C 1
ATOM 687 O O . ALA A 1 91 ? -8.833 -10.373 3.337 1.00 87.44 91 ALA A O 1
ATOM 688 N N . LYS A 1 92 ? -9.417 -8.270 3.841 1.00 87.94 92 LYS A N 1
ATOM 689 C CA . LYS A 1 92 ? -8.512 -7.657 2.848 1.00 87.94 92 LYS A CA 1
ATOM 690 C C . LYS A 1 92 ? -7.033 -7.837 3.197 1.00 87.94 92 LYS A C 1
ATOM 692 O O . LYS A 1 92 ? -6.231 -8.096 2.300 1.00 87.94 92 LYS A O 1
ATOM 697 N N . ILE A 1 93 ? -6.685 -7.755 4.477 1.00 89.25 93 ILE A N 1
ATOM 698 C CA . ILE A 1 93 ? -5.319 -7.960 4.973 1.00 89.25 93 ILE A CA 1
ATOM 699 C C . ILE A 1 93 ? -4.874 -9.406 4.756 1.00 89.25 93 ILE A C 1
ATOM 701 O O . ILE A 1 93 ? -3.757 -9.633 4.303 1.00 89.25 93 ILE A O 1
ATOM 705 N N . SER A 1 94 ? -5.762 -10.386 4.945 1.00 87.94 94 SER A N 1
ATOM 706 C CA . SER A 1 94 ? -5.420 -11.801 4.723 1.00 87.94 94 SER A CA 1
ATOM 707 C C . SER A 1 94 ? -4.914 -12.108 3.303 1.00 87.94 94 SER A C 1
ATOM 709 O O . SER A 1 94 ? -4.162 -13.060 3.101 1.00 87.94 94 SER A O 1
ATOM 711 N N . VAL A 1 95 ? -5.272 -11.275 2.318 1.00 87.88 95 VAL A N 1
ATOM 712 C CA . VAL A 1 95 ? -4.867 -11.437 0.915 1.00 87.88 95 VAL A CA 1
ATOM 713 C C . VAL A 1 95 ? -3.876 -10.373 0.430 1.00 87.88 95 VAL A C 1
ATOM 715 O O . VAL A 1 95 ? -3.452 -10.440 -0.724 1.00 87.88 95 VAL A O 1
ATOM 718 N N . CYS A 1 96 ? -3.472 -9.398 1.255 1.00 89.69 96 CYS A N 1
ATOM 719 C CA . CYS A 1 96 ? -2.679 -8.251 0.786 1.00 89.69 96 CYS A CA 1
ATOM 720 C C . CYS A 1 96 ? -1.300 -8.652 0.232 1.00 89.69 96 CYS A C 1
ATOM 722 O O . CYS A 1 96 ? -0.862 -8.083 -0.772 1.00 89.69 96 CYS A O 1
ATOM 724 N N . LYS A 1 97 ? -0.680 -9.710 0.779 1.00 87.56 97 LYS A N 1
ATOM 725 C CA . LYS A 1 97 ? 0.565 -10.290 0.245 1.00 87.56 97 LYS A CA 1
ATOM 726 C C . LYS A 1 97 ? 0.401 -10.782 -1.194 1.00 87.56 97 LYS A C 1
ATOM 728 O O . LYS A 1 97 ? 1.220 -10.465 -2.050 1.00 87.56 97 LYS A O 1
ATOM 733 N N . ASN A 1 98 ? -0.688 -11.495 -1.488 1.00 85.62 98 ASN A N 1
ATOM 734 C CA . ASN A 1 98 ? -0.974 -11.992 -2.841 1.00 85.62 98 ASN A CA 1
ATOM 735 C C . ASN A 1 98 ? -1.263 -10.857 -3.831 1.00 85.62 98 ASN A C 1
ATOM 737 O O . ASN A 1 98 ? -1.086 -11.025 -5.034 1.00 85.62 98 ASN A O 1
ATOM 741 N N . ARG A 1 99 ? -1.688 -9.698 -3.321 1.00 86.88 99 ARG A N 1
ATOM 742 C CA . ARG A 1 99 ? -1.923 -8.475 -4.099 1.00 86.88 99 ARG A CA 1
ATOM 743 C C . ARG A 1 99 ? -0.691 -7.565 -4.155 1.00 86.88 99 ARG A C 1
ATOM 745 O O . ARG A 1 99 ? -0.794 -6.443 -4.653 1.00 86.88 99 ARG A O 1
ATOM 752 N N . GLY A 1 100 ? 0.442 -8.039 -3.640 1.00 84.12 100 GLY A N 1
ATOM 753 C CA . GLY A 1 100 ? 1.746 -7.397 -3.725 1.00 84.12 100 GLY A CA 1
ATOM 754 C C . GLY A 1 100 ? 1.914 -6.133 -2.898 1.00 84.12 100 GLY A C 1
ATOM 755 O O . GLY A 1 100 ? 2.899 -5.458 -3.103 1.00 84.12 100 GLY A O 1
ATOM 756 N N . SER A 1 101 ? 1.003 -5.757 -1.997 1.00 86.44 101 SER A N 1
ATOM 757 C CA . SER A 1 101 ? 1.292 -4.674 -1.047 1.00 86.44 101 SER A CA 1
ATOM 758 C C . SER A 1 101 ? 0.380 -4.748 0.171 1.00 86.44 101 SER A C 1
ATOM 760 O O . SER A 1 101 ? -0.847 -4.713 0.051 1.00 86.44 101 SER A O 1
ATOM 762 N N . CYS A 1 102 ? 1.008 -4.831 1.345 1.00 91.62 102 CYS A N 1
ATOM 763 C CA . CYS A 1 102 ? 0.366 -4.707 2.653 1.00 91.62 102 CYS A CA 1
ATOM 764 C C . CYS A 1 102 ? 0.655 -3.350 3.324 1.00 91.62 102 CYS A C 1
ATOM 766 O O . CYS A 1 102 ? -0.073 -2.961 4.234 1.00 91.62 102 CYS A O 1
ATOM 768 N N . GLN A 1 103 ? 1.663 -2.605 2.851 1.00 91.94 103 GLN A N 1
ATOM 769 C CA . GLN A 1 103 ? 2.134 -1.352 3.464 1.00 91.94 103 GLN A CA 1
ATOM 770 C C . GLN A 1 103 ? 1.048 -0.268 3.500 1.00 91.94 103 GLN A C 1
ATOM 772 O O . GLN A 1 103 ? 0.941 0.494 4.453 1.00 91.94 103 GLN A O 1
ATOM 777 N N . VAL A 1 104 ? 0.169 -0.238 2.496 1.00 93.88 104 VAL A N 1
ATOM 778 C CA . VAL A 1 104 ? -0.957 0.709 2.463 1.00 93.88 104 VAL A CA 1
ATOM 779 C C . VAL A 1 104 ? -1.945 0.448 3.601 1.00 93.88 104 VAL A C 1
ATOM 781 O O . VAL A 1 104 ? -2.453 1.387 4.209 1.00 93.88 104 VAL A O 1
ATOM 784 N N . TYR A 1 105 ? -2.205 -0.825 3.918 1.00 93.94 105 TYR A N 1
ATOM 785 C CA . TYR A 1 105 ? -3.062 -1.183 5.048 1.00 93.94 105 TYR A CA 1
ATOM 786 C C . TYR A 1 105 ? -2.385 -0.860 6.379 1.00 93.94 105 TYR A C 1
ATOM 788 O O . TYR A 1 105 ? -3.066 -0.451 7.311 1.00 93.94 105 TYR A O 1
ATOM 796 N N . GLU A 1 106 ? -1.062 -0.984 6.462 1.00 94.69 106 GLU A N 1
ATOM 797 C CA . GLU A 1 106 ? -0.308 -0.628 7.667 1.00 94.69 106 GLU A CA 1
ATOM 798 C C . GLU A 1 106 ? -0.386 0.867 7.933 1.00 94.69 106 GLU A C 1
ATOM 800 O O . GLU A 1 106 ? -0.772 1.264 9.030 1.00 94.69 106 GLU A O 1
ATOM 805 N N . LYS A 1 107 ? -0.128 1.682 6.905 1.00 95.12 107 LYS A N 1
ATOM 806 C CA . LYS A 1 107 ? -0.272 3.138 6.976 1.00 95.12 107 LYS A CA 1
ATOM 807 C C . LYS A 1 107 ? -1.702 3.548 7.340 1.00 95.12 107 LYS A C 1
ATOM 809 O O . LYS A 1 107 ? -1.903 4.463 8.133 1.00 95.12 107 LYS A O 1
ATOM 814 N N . PHE A 1 108 ? -2.705 2.862 6.790 1.00 95.38 108 PHE A N 1
ATOM 815 C CA . PHE A 1 108 ? -4.106 3.117 7.121 1.00 95.38 108 PHE A CA 1
ATOM 816 C C . PHE A 1 108 ? -4.424 2.805 8.586 1.00 95.38 108 PHE A C 1
ATOM 818 O O . PHE A 1 108 ? -4.946 3.668 9.293 1.00 95.38 108 PHE A O 1
ATOM 825 N N . LEU A 1 109 ? -4.078 1.603 9.058 1.00 94.25 109 LEU A N 1
ATOM 826 C CA . LEU A 1 109 ? -4.332 1.206 10.442 1.00 94.25 109 LEU A CA 1
ATOM 827 C C . LEU A 1 109 ? -3.539 2.077 11.423 1.00 94.25 109 LEU A C 1
ATOM 829 O O . LEU A 1 109 ? -4.083 2.474 12.440 1.00 94.25 109 LEU A O 1
ATOM 833 N N . SER A 1 110 ? -2.296 2.456 11.131 1.00 94.25 110 SER A N 1
ATOM 834 C CA . SER A 1 110 ? -1.530 3.338 12.025 1.00 94.25 110 SER A CA 1
ATOM 835 C C . SER A 1 110 ? -2.066 4.774 12.094 1.00 94.25 110 SER A C 1
ATOM 837 O O . SER A 1 110 ? -1.695 5.519 12.999 1.00 94.25 110 SER A O 1
ATOM 839 N N . SER A 1 111 ? -2.943 5.163 11.165 1.00 94.56 111 SER A N 1
ATOM 840 C CA . SER A 1 111 ? -3.477 6.525 11.072 1.00 94.56 111 SER A CA 1
ATOM 841 C C . SER A 1 111 ? -4.898 6.662 11.609 1.00 94.56 111 SER A C 1
ATOM 843 O O . SER A 1 111 ? -5.249 7.718 12.125 1.00 94.56 111 SER A O 1
ATOM 845 N N . VAL A 1 112 ? -5.739 5.640 11.461 1.00 94.56 112 VAL A N 1
ATOM 846 C CA . VAL A 1 112 ? -7.172 5.719 11.779 1.00 94.56 112 VAL A CA 1
ATOM 847 C C . VAL A 1 112 ? -7.445 5.661 13.287 1.00 94.56 112 VAL A C 1
ATOM 849 O O . VAL A 1 112 ? -6.707 5.038 14.049 1.00 94.56 112 VAL A O 1
ATOM 852 N N . LYS A 1 113 ? -8.539 6.287 13.734 1.00 93.94 113 LYS A N 1
ATOM 853 C CA . LYS A 1 113 ? -9.014 6.160 15.118 1.00 93.94 113 LYS A CA 1
ATOM 854 C C . LYS A 1 113 ? -9.772 4.849 15.312 1.00 93.94 113 LYS A C 1
ATOM 856 O O . LYS A 1 113 ? -10.467 4.374 14.411 1.00 93.94 113 LYS A O 1
ATOM 861 N N . VAL A 1 114 ? -9.676 4.300 16.517 1.00 91.81 114 VAL A N 1
ATOM 862 C CA . VAL A 1 114 ? -10.330 3.046 16.902 1.00 91.81 114 VAL A CA 1
ATOM 863 C C . VAL A 1 114 ? -11.026 3.248 18.247 1.00 91.81 114 VAL A C 1
ATOM 865 O O . VAL A 1 114 ? -10.367 3.697 19.190 1.00 91.81 114 VAL A O 1
ATOM 868 N N . PRO A 1 115 ? -12.333 2.952 18.356 1.00 92.50 115 PRO A N 1
ATOM 869 C CA . PRO A 1 115 ? -13.040 2.972 19.632 1.00 92.50 115 PRO A CA 1
ATOM 870 C C . PRO A 1 115 ? -12.425 1.997 20.642 1.00 92.50 115 PRO A C 1
ATOM 872 O O . PRO A 1 115 ? -11.934 0.936 20.263 1.00 92.50 115 PRO A O 1
ATOM 875 N N . GLU A 1 116 ? -12.501 2.318 21.937 1.00 93.00 116 GLU A N 1
ATOM 876 C CA . GLU A 1 116 ? -11.920 1.472 22.993 1.00 93.00 116 GLU A CA 1
ATOM 877 C C . GLU A 1 116 ? -12.465 0.037 22.960 1.00 93.00 116 GLU A C 1
ATOM 879 O O . GLU A 1 116 ? -11.703 -0.914 23.120 1.00 93.00 116 GLU A O 1
ATOM 884 N N . SER A 1 117 ? -13.764 -0.117 22.673 1.00 92.38 117 SER A N 1
ATOM 885 C CA . SER A 1 117 ? -14.440 -1.416 22.566 1.00 92.38 117 SER A CA 1
ATOM 886 C C . SER A 1 117 ? -13.858 -2.323 21.480 1.00 92.38 117 SER A C 1
ATOM 888 O O . SER A 1 117 ? -13.987 -3.538 21.573 1.00 92.38 117 SER A O 1
ATOM 890 N N . GLU A 1 118 ? -13.193 -1.748 20.476 1.00 92.50 118 GLU A N 1
ATOM 891 C CA . GLU A 1 118 ? -12.674 -2.466 19.312 1.00 92.50 118 GLU A CA 1
ATOM 892 C C . GLU A 1 118 ? -11.153 -2.675 19.348 1.00 92.50 118 GLU A C 1
ATOM 894 O O . GLU 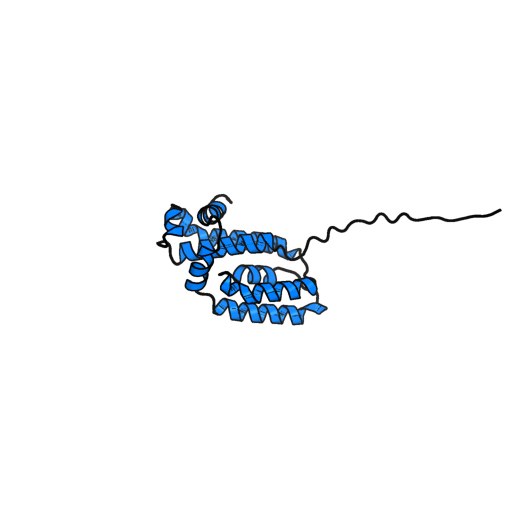A 1 118 ? -10.592 -3.352 18.479 1.00 92.50 118 GLU A O 1
ATOM 899 N N . LYS A 1 119 ? -10.453 -2.108 20.343 1.00 91.81 119 LYS A N 1
ATOM 900 C CA . LYS A 1 119 ? -8.982 -2.116 20.389 1.00 91.81 119 LYS A CA 1
ATOM 901 C C . LYS A 1 119 ? -8.384 -3.514 20.337 1.00 91.81 119 LYS A C 1
ATOM 903 O O . LYS A 1 119 ? -7.410 -3.712 19.620 1.00 91.81 119 LYS A O 1
ATOM 908 N N . THR A 1 120 ? -8.961 -4.485 21.043 1.00 92.50 120 THR A N 1
ATOM 909 C CA . THR A 1 120 ? -8.438 -5.859 21.052 1.00 92.50 120 THR A CA 1
ATOM 910 C C . THR A 1 120 ? -8.442 -6.465 19.649 1.00 92.50 120 THR A C 1
ATOM 912 O O . THR A 1 120 ? -7.403 -6.922 19.174 1.00 92.50 120 THR A O 1
ATOM 915 N N . GLN A 1 121 ? -9.579 -6.398 18.946 1.00 89.94 121 GLN A N 1
ATOM 916 C CA . GLN A 1 121 ? -9.699 -6.919 17.581 1.00 89.94 121 GLN A CA 1
ATOM 917 C C . GLN A 1 121 ? -8.768 -6.175 16.615 1.00 89.94 121 GLN A C 1
ATOM 919 O O . GLN A 1 121 ? -8.140 -6.772 15.738 1.00 89.94 121 GLN A O 1
ATOM 924 N N . PHE A 1 122 ? -8.647 -4.863 16.797 1.00 92.06 122 PHE A N 1
ATOM 925 C CA . PHE A 1 122 ? -7.761 -4.033 16.003 1.00 92.06 122 PHE A CA 1
ATOM 926 C C . PHE A 1 122 ? -6.277 -4.392 16.196 1.00 92.06 122 PHE A C 1
ATOM 928 O O . PHE A 1 122 ? -5.556 -4.560 15.210 1.00 92.06 122 PHE A O 1
ATOM 935 N N . THR A 1 123 ? -5.822 -4.593 17.437 1.00 92.00 123 THR A N 1
ATOM 936 C CA . THR A 1 123 ? -4.445 -5.015 17.744 1.00 92.00 123 THR A CA 1
ATOM 937 C C . THR A 1 123 ? -4.123 -6.389 17.154 1.00 92.00 123 THR A C 1
ATOM 939 O O . THR A 1 123 ? -3.026 -6.591 16.630 1.00 92.00 123 THR A O 1
ATOM 942 N N . GLU A 1 124 ? -5.070 -7.332 17.170 1.00 90.75 124 GLU A N 1
ATOM 943 C CA . GLU A 1 124 ? -4.888 -8.634 16.513 1.00 90.75 124 GLU A CA 1
ATOM 944 C C . GLU A 1 124 ? -4.642 -8.489 15.008 1.00 90.75 124 GLU A C 1
ATOM 946 O O . GLU A 1 124 ? -3.760 -9.147 14.448 1.00 90.75 124 GLU A O 1
ATOM 951 N N . ILE A 1 125 ? -5.398 -7.607 14.352 1.00 91.75 125 ILE A N 1
ATOM 952 C CA . ILE A 1 125 ? -5.251 -7.345 12.919 1.00 91.75 125 ILE A CA 1
ATOM 953 C C . ILE A 1 125 ? -3.915 -6.665 12.623 1.00 91.75 125 ILE A C 1
ATOM 955 O O . ILE A 1 125 ? -3.243 -7.067 11.672 1.00 91.75 125 ILE A O 1
ATOM 959 N N . GLN A 1 126 ? -3.492 -5.695 13.440 1.00 92.56 126 GLN A N 1
ATOM 960 C CA . GLN A 1 126 ? -2.170 -5.073 13.305 1.00 92.56 126 GLN A CA 1
ATOM 961 C C . GLN A 1 126 ? -1.052 -6.114 13.425 1.00 92.56 126 GLN A C 1
ATOM 963 O O . GLN A 1 126 ? -0.178 -6.173 12.566 1.00 92.56 126 GLN A O 1
ATOM 968 N N . LYS A 1 127 ? -1.124 -7.009 14.418 1.00 90.12 127 LYS A N 1
ATOM 969 C CA . LYS A 1 127 ? -0.134 -8.080 14.598 1.00 90.12 127 LYS A CA 1
ATOM 970 C C . LYS A 1 127 ? -0.092 -9.040 13.403 1.00 90.12 127 LYS A C 1
ATOM 972 O O . LYS A 1 127 ? 0.989 -9.400 12.937 1.00 90.12 127 LYS A O 1
ATOM 977 N N . ALA A 1 128 ? -1.256 -9.447 12.892 1.00 89.19 128 ALA A N 1
ATOM 978 C CA . ALA A 1 128 ? -1.346 -10.310 11.712 1.00 89.19 128 ALA A CA 1
ATOM 979 C C . ALA A 1 128 ? -0.782 -9.629 10.452 1.00 89.19 128 ALA A C 1
ATOM 981 O O . ALA A 1 128 ? -0.119 -10.272 9.631 1.00 89.19 128 ALA A O 1
ATOM 982 N N . LEU A 1 129 ? -1.016 -8.322 10.314 1.00 93.00 129 LEU A N 1
ATOM 983 C CA . LEU A 1 129 ? -0.483 -7.513 9.228 1.00 93.00 129 LEU A CA 1
ATOM 984 C C . LEU A 1 129 ? 1.045 -7.396 9.303 1.00 93.00 129 LEU A C 1
ATOM 986 O O . LEU A 1 129 ? 1.703 -7.675 8.302 1.00 93.00 129 LEU A O 1
ATOM 990 N N . SER A 1 130 ? 1.611 -7.070 10.469 1.00 91.00 130 SER A N 1
ATOM 991 C CA . SER A 1 130 ? 3.067 -6.989 10.671 1.00 91.00 130 SER A CA 1
ATOM 992 C C . SER A 1 130 ? 3.762 -8.307 10.319 1.00 91.00 130 SER A C 1
ATOM 994 O O . SER A 1 130 ? 4.694 -8.318 9.520 1.00 91.00 130 SER A O 1
ATOM 996 N N . ALA A 1 131 ? 3.227 -9.444 10.782 1.00 88.50 131 ALA A N 1
ATOM 997 C CA . ALA A 1 131 ? 3.760 -10.767 10.436 1.00 88.50 131 ALA A CA 1
ATOM 998 C C . ALA A 1 131 ? 3.657 -11.106 8.932 1.00 88.50 131 ALA A C 1
ATOM 1000 O O . ALA A 1 131 ? 4.355 -11.992 8.432 1.00 88.50 131 ALA A O 1
ATOM 1001 N N . THR A 1 132 ? 2.750 -10.447 8.206 1.00 88.44 132 THR A N 1
ATOM 1002 C CA . THR A 1 132 ? 2.600 -10.604 6.753 1.00 88.44 132 THR A CA 1
ATOM 1003 C C . THR A 1 132 ? 3.571 -9.705 5.991 1.00 88.44 132 THR A C 1
ATOM 1005 O O . THR A 1 132 ? 4.126 -10.142 4.982 1.00 88.44 132 THR A O 1
ATOM 1008 N N . LEU A 1 133 ? 3.803 -8.481 6.474 1.00 88.19 133 LEU A N 1
ATOM 1009 C CA . LEU A 1 133 ? 4.737 -7.513 5.890 1.00 88.19 133 LEU A CA 1
ATOM 1010 C C . LEU A 1 133 ? 6.171 -8.031 5.854 1.00 88.19 133 LEU A C 1
ATOM 1012 O O . LEU A 1 133 ? 6.820 -7.914 4.819 1.00 88.19 133 LEU A O 1
ATOM 1016 N N . GLU A 1 134 ? 6.622 -8.688 6.923 1.00 85.88 134 GLU A N 1
ATOM 1017 C CA . GLU A 1 134 ? 7.949 -9.325 6.995 1.00 85.88 134 GLU A CA 1
ATOM 1018 C C . GLU A 1 134 ? 8.167 -10.390 5.911 1.00 85.88 134 GLU A C 1
ATOM 1020 O O . GLU A 1 134 ? 9.296 -10.750 5.591 1.00 85.88 134 GLU A O 1
ATOM 1025 N N . LYS A 1 135 ? 7.079 -10.914 5.339 1.00 86.31 135 LYS A N 1
ATOM 1026 C CA . LYS A 1 135 ? 7.104 -11.972 4.326 1.00 86.31 135 LYS A CA 1
ATOM 1027 C C . LYS A 1 135 ? 6.887 -11.445 2.911 1.00 86.31 135 LYS A C 1
ATOM 1029 O O . LYS A 1 135 ? 6.720 -12.281 2.018 1.00 86.31 135 LYS A O 1
ATOM 1034 N N . ILE A 1 136 ? 6.769 -10.130 2.715 1.00 87.19 136 ILE A N 1
ATOM 1035 C CA . ILE A 1 136 ? 6.679 -9.528 1.383 1.00 87.19 136 ILE A CA 1
ATOM 1036 C C . ILE A 1 136 ? 8.083 -9.295 0.837 1.00 87.19 136 ILE A C 1
ATOM 1038 O O . ILE A 1 136 ? 8.902 -8.637 1.471 1.00 87.19 136 ILE A O 1
ATOM 1042 N N . ASP A 1 137 ? 8.321 -9.782 -0.376 1.00 87.50 137 ASP A N 1
ATOM 1043 C CA . ASP A 1 137 ? 9.576 -9.623 -1.104 1.00 87.50 137 ASP A CA 1
ATOM 1044 C C . ASP A 1 137 ? 9.367 -9.046 -2.521 1.00 87.50 137 ASP A C 1
ATOM 1046 O O . ASP A 1 137 ? 8.239 -8.842 -2.988 1.00 87.50 137 ASP A O 1
ATOM 1050 N N . ALA A 1 138 ? 10.477 -8.802 -3.227 1.00 88.38 138 ALA A N 1
ATOM 1051 C CA . ALA A 1 138 ? 10.497 -8.338 -4.618 1.00 88.38 138 ALA A CA 1
ATOM 1052 C C . ALA A 1 138 ? 9.673 -9.234 -5.568 1.00 88.38 138 ALA A C 1
ATOM 1054 O O . ALA A 1 138 ? 9.027 -8.746 -6.502 1.00 88.38 138 ALA A O 1
ATOM 1055 N N . GLY A 1 139 ? 9.641 -10.546 -5.313 1.00 90.12 139 GLY A N 1
ATOM 1056 C CA . GLY A 1 139 ? 8.861 -11.507 -6.089 1.00 90.12 139 GLY A CA 1
ATOM 1057 C C . GLY A 1 139 ? 7.353 -11.294 -5.945 1.00 90.12 139 GLY A C 1
ATOM 1058 O O . GLY A 1 139 ? 6.614 -11.429 -6.926 1.00 90.12 139 GLY A O 1
ATOM 1059 N N . ASN A 1 140 ? 6.879 -10.898 -4.759 1.00 92.44 140 ASN A N 1
ATOM 1060 C CA . ASN A 1 140 ? 5.470 -10.556 -4.547 1.00 92.44 140 ASN A CA 1
ATOM 1061 C C . ASN A 1 140 ? 5.049 -9.318 -5.349 1.00 92.44 140 ASN A C 1
ATOM 1063 O O . ASN A 1 140 ? 3.996 -9.357 -5.994 1.00 92.44 140 ASN A O 1
ATOM 1067 N N . TYR A 1 141 ? 5.868 -8.261 -5.362 1.00 92.44 141 TYR A N 1
ATOM 1068 C CA . TYR A 1 141 ? 5.601 -7.057 -6.160 1.00 92.44 141 TYR A CA 1
ATOM 1069 C C . TYR A 1 141 ? 5.581 -7.379 -7.658 1.00 92.44 141 TYR A C 1
ATOM 1071 O O . TYR A 1 141 ? 4.615 -7.047 -8.348 1.00 92.44 141 TYR A O 1
ATOM 1079 N N . LYS A 1 142 ? 6.586 -8.118 -8.148 1.00 92.56 142 LYS A N 1
ATOM 1080 C CA . LYS A 1 142 ? 6.677 -8.513 -9.562 1.00 92.56 142 LYS A CA 1
ATOM 1081 C C . LYS A 1 142 ? 5.484 -9.356 -10.009 1.00 92.56 142 LYS A C 1
ATOM 1083 O O . LYS A 1 142 ? 4.898 -9.095 -11.056 1.00 92.56 142 LYS A O 1
ATOM 1088 N N . LYS A 1 143 ? 5.065 -10.333 -9.199 1.00 92.75 143 LYS A N 1
ATOM 1089 C CA . LYS A 1 143 ? 3.868 -11.133 -9.497 1.00 92.75 143 LYS A CA 1
ATOM 1090 C C . LYS A 1 143 ? 2.615 -10.257 -9.554 1.00 92.75 143 LYS A C 1
ATOM 1092 O O . LYS A 1 143 ? 1.810 -10.398 -10.474 1.00 92.75 143 LYS A O 1
ATOM 1097 N N . ALA A 1 144 ? 2.455 -9.342 -8.599 1.00 93.81 144 ALA A N 1
ATOM 1098 C CA . ALA A 1 144 ? 1.291 -8.467 -8.529 1.00 93.81 144 ALA A CA 1
ATOM 1099 C C . ALA A 1 144 ? 1.233 -7.428 -9.657 1.00 93.81 144 ALA A C 1
ATOM 1101 O O . ALA A 1 144 ? 0.128 -7.032 -10.029 1.00 93.81 144 ALA A O 1
ATOM 1102 N N . LEU A 1 145 ? 2.374 -7.020 -10.226 1.00 95.12 145 LEU A N 1
ATOM 1103 C CA . LEU A 1 145 ? 2.434 -6.076 -11.347 1.00 95.12 145 LEU A CA 1
ATOM 1104 C C . LEU A 1 145 ? 1.563 -6.528 -12.528 1.00 95.12 145 LEU A C 1
ATOM 1106 O O . LEU A 1 145 ? 0.841 -5.715 -13.095 1.00 95.12 145 LEU A O 1
ATOM 1110 N N . THR A 1 146 ? 1.524 -7.834 -12.811 1.00 93.25 146 THR A N 1
ATOM 1111 C CA . THR A 1 146 ? 0.688 -8.423 -13.879 1.00 93.25 146 THR A CA 1
ATOM 1112 C C . THR A 1 146 ? -0.817 -8.181 -13.704 1.00 93.25 146 THR A C 1
ATOM 1114 O O . THR A 1 146 ? -1.583 -8.307 -14.654 1.00 93.25 146 THR A O 1
ATOM 1117 N N . THR A 1 147 ? -1.248 -7.817 -12.494 1.00 92.06 147 THR A N 1
ATOM 1118 C CA . THR A 1 147 ? -2.650 -7.536 -12.147 1.00 92.06 147 THR A CA 1
ATOM 1119 C C . THR A 1 147 ? -2.962 -6.040 -12.085 1.00 92.06 147 THR A C 1
ATOM 1121 O O . THR A 1 147 ? -4.105 -5.658 -11.821 1.00 92.06 147 THR A O 1
ATOM 1124 N N . VAL A 1 148 ? -1.960 -5.175 -12.272 1.00 93.75 148 VAL A N 1
ATOM 1125 C CA . VAL A 1 148 ? -2.140 -3.722 -12.246 1.00 93.75 148 VAL A CA 1
ATOM 1126 C C . VAL A 1 148 ? -2.522 -3.239 -13.647 1.00 93.75 148 VAL A C 1
ATOM 1128 O O . VAL A 1 148 ? -1.724 -3.380 -14.571 1.00 93.75 148 VAL A O 1
ATOM 1131 N N . PRO A 1 149 ? -3.714 -2.644 -13.833 1.00 92.88 149 PRO A N 1
ATOM 1132 C CA . PRO A 1 149 ? -4.072 -2.040 -15.108 1.00 92.88 149 PRO A CA 1
ATOM 1133 C C . PRO A 1 149 ? -3.262 -0.759 -15.335 1.00 92.88 149 PRO A C 1
ATOM 1135 O O . PRO A 1 149 ? -3.074 0.030 -14.409 1.00 92.88 149 PRO A O 1
ATOM 1138 N N . GLU A 1 150 ? -2.828 -0.544 -16.578 1.00 93.69 150 GLU A N 1
ATOM 1139 C CA . GLU A 1 150 ? -2.115 0.665 -17.019 1.00 93.69 150 GLU A CA 1
ATOM 1140 C C . GLU A 1 150 ? -0.916 1.065 -16.116 1.00 93.69 150 GLU A C 1
ATOM 1142 O O . GLU A 1 150 ? -0.841 2.205 -15.648 1.00 93.69 150 GLU A O 1
ATOM 1147 N N . PRO A 1 151 ? 0.060 0.173 -15.863 1.00 93.69 151 PRO A N 1
ATOM 1148 C CA . PRO A 1 151 ? 1.141 0.414 -14.898 1.00 93.69 151 PRO A CA 1
ATOM 1149 C C . PRO A 1 151 ? 1.978 1.662 -15.221 1.00 93.69 151 PRO A C 1
ATOM 1151 O O . PRO A 1 151 ? 2.344 2.410 -14.316 1.00 93.69 151 PRO A O 1
ATOM 1154 N N . CYS A 1 152 ? 2.201 1.969 -16.502 1.00 93.12 152 CYS A N 1
ATOM 1155 C CA . CYS A 1 152 ? 2.908 3.190 -16.898 1.00 93.12 152 CYS A CA 1
ATOM 1156 C C . CYS A 1 152 ? 2.141 4.473 -16.558 1.00 93.12 152 CYS A C 1
ATOM 1158 O O . CYS A 1 152 ? 2.755 5.480 -16.218 1.00 93.12 152 CYS A O 1
ATOM 1160 N N . LYS A 1 153 ? 0.805 4.449 -16.617 1.00 93.38 153 LYS A N 1
ATOM 1161 C CA . LYS A 1 153 ? -0.031 5.582 -16.201 1.00 93.38 153 LYS A CA 1
ATOM 1162 C C . LYS A 1 153 ? 0.006 5.755 -14.688 1.00 93.38 153 LYS A C 1
ATOM 1164 O O . LYS A 1 153 ? 0.079 6.879 -14.208 1.00 93.38 153 LYS A O 1
ATOM 1169 N N . VAL A 1 154 ? 0.022 4.647 -13.943 1.00 92.88 154 VAL A N 1
ATOM 1170 C CA . VAL A 1 154 ? 0.200 4.668 -12.485 1.00 92.88 154 VAL A CA 1
ATOM 1171 C C . VAL A 1 154 ? 1.536 5.318 -12.113 1.00 92.88 154 VAL A C 1
ATOM 1173 O O . VAL A 1 154 ? 1.541 6.227 -11.286 1.00 92.88 154 VAL A O 1
ATOM 1176 N N . LEU A 1 155 ? 2.642 4.929 -12.756 1.00 90.12 155 LEU A N 1
ATOM 1177 C CA . LEU A 1 155 ? 3.957 5.542 -12.518 1.00 90.12 155 LEU A CA 1
ATOM 1178 C C . LEU A 1 155 ? 3.979 7.036 -12.847 1.00 90.12 155 LEU A C 1
ATOM 1180 O O . LEU A 1 155 ? 4.426 7.831 -12.029 1.00 90.12 155 LEU A O 1
ATOM 1184 N N . LYS A 1 156 ? 3.449 7.427 -14.010 1.00 86.69 156 LYS A N 1
ATOM 1185 C CA . LYS A 1 156 ? 3.393 8.839 -14.422 1.00 86.69 156 LYS A CA 1
ATOM 1186 C C . LYS A 1 156 ? 2.507 9.683 -13.505 1.00 86.69 156 LYS A C 1
ATOM 1188 O O . LYS A 1 156 ? 2.848 10.817 -13.214 1.00 86.69 156 LYS A O 1
ATOM 1193 N N . SER A 1 157 ? 1.441 9.109 -12.942 1.00 85.75 157 SER A N 1
ATOM 1194 C CA . SER A 1 157 ? 0.580 9.819 -11.982 1.00 85.75 157 SER A CA 1
ATOM 1195 C C . SER A 1 157 ? 1.266 10.178 -10.659 1.00 85.75 157 SER A C 1
ATOM 1197 O O . SER A 1 157 ? 0.756 11.019 -9.924 1.00 85.75 157 SER A O 1
ATOM 1199 N N . LEU A 1 158 ? 2.387 9.527 -10.325 1.00 80.06 158 LEU A N 1
ATOM 1200 C CA . LEU A 1 158 ? 3.232 9.951 -9.207 1.00 80.06 158 LEU A CA 1
ATOM 1201 C C . LEU A 1 158 ? 4.107 11.142 -9.604 1.00 80.06 158 LEU A C 1
ATOM 1203 O O . LEU A 1 158 ? 4.491 11.921 -8.738 1.00 80.06 158 LEU A O 1
ATOM 1207 N N . ASP A 1 159 ? 4.409 11.294 -10.895 1.00 69.19 159 ASP A N 1
ATOM 1208 C CA . ASP A 1 159 ? 5.230 12.381 -11.407 1.00 69.19 159 ASP A CA 1
ATOM 1209 C C . ASP A 1 159 ? 4.490 13.725 -11.379 1.00 69.19 159 ASP A C 1
ATOM 1211 O O . ASP A 1 159 ? 5.020 14.690 -10.833 1.00 69.19 159 ASP A O 1
ATOM 1215 N N . ASP A 1 160 ? 3.237 13.723 -11.850 1.00 58.56 160 ASP A N 1
ATOM 1216 C CA . ASP A 1 160 ? 2.375 14.901 -12.067 1.00 58.56 160 ASP A CA 1
ATOM 1217 C C . ASP A 1 160 ? 1.788 15.539 -10.786 1.00 58.56 160 ASP A C 1
ATOM 1219 O O . ASP A 1 160 ? 0.985 16.468 -10.867 1.00 58.56 160 ASP A O 1
ATOM 1223 N N . LYS A 1 161 ? 2.114 15.026 -9.593 1.00 52.06 161 LYS A N 1
ATOM 1224 C CA . LYS A 1 161 ? 1.544 15.498 -8.314 1.00 52.06 161 LYS A CA 1
ATOM 1225 C C . LYS A 1 161 ? 2.311 16.645 -7.636 1.00 52.06 161 LYS A C 1
ATOM 1227 O O . LYS A 1 161 ? 1.948 17.001 -6.518 1.00 52.06 161 LYS A O 1
ATOM 1232 N N . ASN A 1 162 ? 3.311 17.224 -8.302 1.00 39.28 162 ASN A N 1
ATOM 1233 C CA . ASN A 1 162 ? 4.077 18.381 -7.819 1.00 39.28 162 ASN A CA 1
ATOM 1234 C C . ASN A 1 162 ? 3.865 19.610 -8.702 1.00 39.28 162 ASN A C 1
ATOM 1236 O O . ASN A 1 162 ? 4.119 19.491 -9.921 1.00 39.28 162 ASN A O 1
#

Secondary structure (DSSP, 8-state):
-------------------SS-HHHHHHHHHHHHHHHHHHH-TT-HHHHTT---HHHHHHHHHHHHHHHHHHHHHHTT-B--HHHHHHHHHHHHTTTTTT--HHHHHHHHHSB--GGGHHHHHHHHHHHHHHHTT--HHHHHHHHTT-SSHHHHHHHHHTT-

pLDDT: mean 84.86, std 16.2, range [33.94, 95.62]

Foldseek 3Di:
DDDDDDDDPPPPPPPPPPALDPPVLLVLLLLLVLLLLCCQVPVVPPVNVVLVDDPVLNVCSVVLSVVSLVVVLVVSLVGEDDPVVLVVLLVVLVCSLQLQDLVSVLSNLVRHHYDPVCVVSSVVSNVSSVVSVVVRDSVSSVNNNVVRPPSSVSSVVSVPPD

Sequence (162 aa):
MKILAGVFSVFLLGISVHAAVPYGQLEGLRRQSVVTRVALDNPEDAMIKSCGLKPDVTAMLGSKLESALDEAAEQWRKKSLTSEEIISLKAKISVCKNRGSCQVYEKFLSSVKVPESEKTQFTEIQKALSATLEKIDAGNYKKALTTVPEPCKVLKSLDDKN

Radius of gyration: 21.02 Å; chains: 1; bounding box: 81×33×45 Å